Protein AF-K1SSG8-F1 (afdb_monomer_lite)

Foldseek 3Di:
DPLVVLVVVLVVCVVPDDQQDKDFQDPVLCPDDPQAPNHDGRDIDRVNVVSCSCPVSVHSSD

Organism: NCBI:txid408170

pLDDT: mean 95.74, std 5.42, range [62.62, 98.56]

Radius of gyration: 11.03 Å; chains: 1; bounding box: 28×22×24 Å

InterPro domains:
  IPR012338 Beta-lactamase/transpeptidase-like [G3DSA:3.40.710.10] (1-62)
  IPR012338 Beta-lactamase/transpeptidase-like [SSF56601] (1-61)

Structure (mmCIF, N/CA/C/O backbone):
data_AF-K1SSG8-F1
#
_entry.id   AF-K1SSG8-F1
#
loop_
_atom_site.group_PDB
_atom_site.id
_atom_site.type_symbol
_atom_site.label_atom_id
_atom_site.label_alt_id
_atom_site.label_comp_id
_atom_site.label_asym_id
_atom_site.label_entity_id
_atom_site.label_seq_id
_atom_site.pdbx_PDB_ins_code
_atom_site.Cartn_x
_atom_site.Cartn_y
_atom_site.Cartn_z
_atom_site.occupancy
_atom_site.B_iso_or_equiv
_atom_site.auth_seq_id
_atom_site.auth_comp_id
_atom_site.auth_asym_id
_atom_site.auth_atom_id
_atom_site.pdbx_PDB_model_num
ATOM 1 N N . MET A 1 1 ? 18.505 2.544 -2.707 1.00 62.62 1 MET A N 1
ATOM 2 C CA . MET A 1 1 ? 17.492 1.480 -2.875 1.00 62.62 1 MET A CA 1
ATOM 3 C C . MET A 1 1 ? 16.310 2.103 -3.593 1.00 62.62 1 MET A C 1
ATOM 5 O O . MET A 1 1 ? 15.947 3.208 -3.217 1.00 62.62 1 MET A O 1
ATOM 9 N N . ALA A 1 2 ? 15.794 1.465 -4.646 1.00 82.75 2 ALA A N 1
ATOM 10 C CA . ALA A 1 2 ? 14.551 1.884 -5.303 1.00 82.75 2 ALA A CA 1
ATOM 11 C C . ALA A 1 2 ? 13.352 1.359 -4.481 1.00 82.75 2 ALA A C 1
ATOM 13 O O . ALA A 1 2 ? 13.420 1.347 -3.254 1.00 82.75 2 ALA A O 1
ATOM 14 N N . SER A 1 3 ? 12.297 0.844 -5.111 1.00 88.56 3 SER A N 1
ATOM 15 C CA . SER A 1 3 ? 11.083 0.369 -4.425 1.00 88.56 3 SER A CA 1
ATOM 16 C C . SER A 1 3 ? 11.253 -0.847 -3.503 1.00 88.56 3 SER A C 1
ATOM 18 O O . SER A 1 3 ? 10.299 -1.241 -2.843 1.00 88.56 3 SER A O 1
ATOM 20 N N . THR A 1 4 ? 12.447 -1.434 -3.377 1.00 93.81 4 THR A N 1
ATOM 21 C CA . THR A 1 4 ? 12.696 -2.516 -2.407 1.00 93.81 4 THR A CA 1
ATOM 22 C C . THR A 1 4 ? 12.575 -2.059 -0.950 1.00 93.81 4 THR A C 1
ATOM 24 O O . THR A 1 4 ? 12.402 -2.893 -0.066 1.00 93.81 4 THR A O 1
ATOM 27 N N . THR A 1 5 ? 12.597 -0.749 -0.681 1.00 94.38 5 THR A N 1
ATOM 28 C CA . THR A 1 5 ? 12.280 -0.184 0.643 1.00 94.38 5 THR A CA 1
ATOM 29 C C . THR A 1 5 ? 10.845 -0.479 1.087 1.00 94.38 5 THR A C 1
ATOM 31 O O . THR A 1 5 ? 10.601 -0.581 2.288 1.00 94.38 5 THR A O 1
ATOM 34 N N . LYS A 1 6 ? 9.916 -0.705 0.146 1.00 96.38 6 LYS A N 1
ATOM 35 C CA . LYS A 1 6 ? 8.511 -1.034 0.432 1.00 96.38 6 LYS A CA 1
ATOM 36 C C . LYS A 1 6 ? 8.333 -2.379 1.140 1.00 96.38 6 LYS A C 1
ATOM 38 O O . LYS A 1 6 ? 7.350 -2.556 1.846 1.00 96.38 6 LYS A O 1
ATOM 43 N N . ILE A 1 7 ? 9.317 -3.281 1.049 1.00 98.00 7 ILE A N 1
ATOM 44 C CA . ILE A 1 7 ? 9.326 -4.530 1.829 1.00 98.00 7 ILE A CA 1
ATOM 45 C C . ILE A 1 7 ? 9.368 -4.219 3.332 1.00 98.00 7 ILE A C 1
ATOM 47 O O . ILE A 1 7 ? 8.627 -4.823 4.099 1.00 98.00 7 ILE A O 1
ATOM 51 N N . MET A 1 8 ? 10.186 -3.248 3.756 1.00 97.75 8 MET A N 1
ATOM 52 C CA . MET A 1 8 ? 10.237 -2.833 5.162 1.00 97.75 8 MET A CA 1
ATOM 53 C C . MET A 1 8 ? 8.916 -2.184 5.593 1.00 97.75 8 MET A C 1
ATOM 55 O O . MET A 1 8 ? 8.410 -2.495 6.668 1.00 97.75 8 MET A O 1
ATOM 59 N N . THR A 1 9 ? 8.336 -1.326 4.745 1.00 97.19 9 THR A N 1
ATOM 60 C CA . THR A 1 9 ? 7.018 -0.717 4.991 1.00 97.19 9 THR A CA 1
ATOM 61 C C . THR A 1 9 ? 5.943 -1.783 5.193 1.00 97.19 9 THR A C 1
ATOM 63 O O . THR A 1 9 ? 5.200 -1.716 6.169 1.00 97.19 9 THR A O 1
ATOM 66 N N . LEU A 1 10 ? 5.899 -2.798 4.322 1.00 98.00 10 LEU A N 1
ATOM 67 C CA . LEU A 1 10 ? 4.950 -3.904 4.428 1.00 98.00 10 LEU A CA 1
ATOM 68 C C . LEU A 1 10 ? 5.124 -4.680 5.737 1.00 98.00 10 LEU A C 1
ATOM 70 O O . LEU A 1 10 ? 4.131 -4.961 6.400 1.00 98.00 10 LEU A O 1
ATOM 74 N N . ILE A 1 11 ? 6.362 -5.016 6.117 1.00 98.38 11 ILE A N 1
ATOM 75 C CA . ILE A 1 11 ? 6.638 -5.760 7.357 1.00 98.38 11 ILE A CA 1
ATOM 76 C C . ILE A 1 11 ? 6.120 -4.980 8.568 1.00 98.38 11 ILE A C 1
ATOM 78 O O . ILE A 1 11 ? 5.345 -5.524 9.350 1.00 98.38 11 ILE A O 1
ATOM 82 N N . ILE A 1 12 ? 6.465 -3.693 8.678 1.00 98.19 12 ILE A N 1
ATOM 83 C CA . ILE A 1 12 ? 5.998 -2.847 9.785 1.00 98.19 12 ILE A CA 1
ATOM 84 C C . ILE A 1 12 ? 4.466 -2.780 9.801 1.00 98.19 12 ILE A C 1
ATOM 86 O O . ILE A 1 12 ? 3.858 -2.890 10.864 1.00 98.19 12 ILE A O 1
ATOM 90 N N . ALA A 1 13 ? 3.824 -2.616 8.642 1.00 97.75 13 ALA A N 1
ATOM 91 C CA . ALA A 1 13 ? 2.371 -2.525 8.576 1.00 97.75 13 ALA A CA 1
ATOM 92 C C . ALA A 1 13 ? 1.683 -3.842 8.981 1.00 97.75 13 ALA A C 1
ATOM 94 O O . ALA A 1 13 ? 0.713 -3.805 9.734 1.00 97.75 13 ALA A O 1
ATOM 95 N N . LEU A 1 14 ? 2.202 -4.996 8.544 1.00 97.81 14 LEU A N 1
ATOM 96 C CA . LEU A 1 14 ? 1.684 -6.318 8.919 1.00 97.81 14 LEU A CA 1
ATOM 97 C C . LEU A 1 14 ? 1.845 -6.618 10.416 1.00 97.81 14 LEU A C 1
ATOM 99 O O . LEU A 1 14 ? 1.004 -7.298 10.996 1.00 97.81 14 LEU A O 1
ATOM 103 N N . GLU A 1 15 ? 2.908 -6.119 11.048 1.00 98.25 15 GLU A N 1
ATOM 104 C CA . GLU A 1 15 ? 3.141 -6.297 12.487 1.00 98.25 15 GLU A CA 1
ATOM 105 C C . GLU A 1 15 ? 2.212 -5.437 13.358 1.00 98.25 15 GLU A C 1
ATOM 107 O O . GLU A 1 15 ? 1.975 -5.776 14.518 1.00 98.25 15 GLU A O 1
ATOM 112 N N . ASN A 1 16 ? 1.690 -4.326 12.822 1.00 97.81 16 ASN A N 1
ATOM 113 C CA . ASN A 1 16 ? 1.005 -3.299 13.613 1.00 97.81 16 ASN A CA 1
ATOM 114 C C . ASN A 1 16 ? -0.475 -3.086 13.257 1.00 97.81 16 ASN A C 1
ATOM 116 O O . ASN A 1 16 ? -1.171 -2.384 13.993 1.00 97.81 16 ASN A O 1
ATOM 120 N N . CYS A 1 17 ? -0.982 -3.656 12.161 1.00 97.12 17 CYS A N 1
ATOM 121 C CA . CYS A 1 17 ? -2.351 -3.417 11.702 1.00 97.12 17 CYS A CA 1
ATOM 122 C C . CYS A 1 17 ? -3.145 -4.714 11.507 1.00 97.12 17 CYS A C 1
ATOM 124 O O . CYS A 1 17 ? -2.644 -5.699 10.971 1.00 97.12 17 CYS A O 1
ATOM 126 N N . ASP A 1 18 ? -4.426 -4.695 11.895 1.00 96.31 18 ASP A N 1
ATOM 127 C CA . ASP A 1 18 ? -5.367 -5.752 11.513 1.00 96.31 18 ASP A CA 1
ATOM 128 C C . ASP A 1 18 ? -5.672 -5.662 10.011 1.00 96.31 18 ASP A C 1
ATOM 130 O O . ASP A 1 18 ? -5.810 -4.571 9.460 1.00 96.31 18 ASP A O 1
ATOM 134 N N . LYS A 1 19 ? -5.838 -6.805 9.343 1.00 92.50 19 LYS A N 1
ATOM 135 C CA . LYS A 1 19 ? -6.117 -6.868 7.898 1.00 92.50 19 LYS A CA 1
ATOM 136 C C . LYS A 1 19 ? -7.380 -6.109 7.466 1.00 92.50 19 LYS A C 1
ATOM 138 O O . LYS A 1 19 ? -7.473 -5.705 6.314 1.00 92.50 19 LYS A O 1
ATOM 143 N N . ASN A 1 20 ? -8.351 -5.928 8.361 1.00 96.06 20 ASN A N 1
ATOM 144 C CA . ASN A 1 20 ? -9.594 -5.205 8.090 1.00 96.06 20 ASN A CA 1
ATOM 145 C C . ASN A 1 20 ? -9.530 -3.738 8.546 1.00 96.06 20 ASN A C 1
ATOM 147 O O . ASN A 1 20 ? -10.559 -3.062 8.584 1.00 96.06 20 ASN A O 1
ATOM 151 N N . PHE A 1 21 ? -8.351 -3.247 8.940 1.00 97.44 21 PHE A N 1
ATOM 152 C CA . PHE A 1 21 ? -8.173 -1.868 9.371 1.00 97.44 21 PHE A CA 1
ATOM 153 C C . PHE A 1 21 ? -8.495 -0.907 8.224 1.00 97.44 21 PHE A C 1
ATOM 155 O O . PHE A 1 21 ? -7.958 -1.031 7.122 1.00 97.44 21 PHE A O 1
ATOM 162 N N . VAL A 1 22 ? -9.385 0.047 8.497 1.00 98.12 22 VAL A N 1
ATOM 163 C CA . VAL A 1 22 ? -9.744 1.102 7.550 1.00 98.12 22 VAL A CA 1
ATOM 164 C C . VAL A 1 22 ? -8.751 2.243 7.712 1.00 98.12 22 VAL A C 1
ATOM 166 O O . VAL A 1 22 ? -8.660 2.846 8.782 1.00 98.12 22 VAL A O 1
ATOM 169 N N . VAL A 1 23 ? -8.026 2.556 6.644 1.00 97.69 23 VAL A N 1
ATOM 170 C CA . VAL A 1 23 ? -7.133 3.716 6.581 1.00 97.69 23 VAL A CA 1
ATOM 171 C C . VAL A 1 23 ? -7.797 4.849 5.812 1.00 97.69 23 VAL A C 1
ATOM 173 O O . VAL A 1 23 ? -8.665 4.616 4.977 1.00 97.69 23 VAL A O 1
ATOM 176 N N . THR A 1 24 ? -7.405 6.088 6.103 1.00 98.56 24 THR A N 1
ATOM 177 C CA . THR A 1 24 ? -7.873 7.283 5.390 1.00 98.56 24 THR A CA 1
ATOM 178 C C . THR A 1 24 ? -6.684 7.983 4.749 1.00 98.56 24 THR A C 1
ATOM 180 O O . THR A 1 24 ? -5.727 8.337 5.441 1.00 98.56 24 THR A O 1
ATOM 183 N N . THR A 1 25 ? -6.747 8.203 3.440 1.00 98.44 25 THR A N 1
ATOM 184 C CA . THR A 1 25 ? -5.683 8.845 2.669 1.00 98.44 25 THR A CA 1
ATOM 185 C C . THR A 1 25 ? -5.475 10.280 3.142 1.00 98.44 25 THR A C 1
ATOM 187 O O . THR A 1 25 ? -6.388 11.111 3.128 1.00 98.44 25 THR A O 1
ATOM 190 N N . SER A 1 26 ? -4.250 10.591 3.561 1.00 98.50 26 SER A N 1
ATOM 191 C CA . SER A 1 26 ? -3.865 11.949 3.950 1.00 98.50 26 SER A CA 1
ATOM 192 C C . SER A 1 26 ? -3.594 12.831 2.726 1.00 98.50 26 SER A C 1
ATOM 194 O O . SER A 1 26 ? -3.301 12.332 1.641 1.00 98.50 26 SER A O 1
ATOM 196 N N . ALA A 1 27 ? -3.598 14.154 2.913 1.00 98.31 27 ALA A N 1
ATOM 197 C CA . ALA A 1 27 ? -3.181 15.086 1.861 1.00 98.31 27 ALA A CA 1
ATOM 198 C C . ALA A 1 27 ? -1.735 14.849 1.394 1.00 98.31 27 ALA A C 1
ATOM 200 O O . ALA A 1 27 ? -1.416 15.082 0.234 1.00 98.31 27 ALA A O 1
ATOM 201 N N . TYR A 1 28 ? -0.872 14.351 2.286 1.00 98.12 28 TYR A N 1
ATOM 202 C CA . TYR A 1 28 ? 0.500 13.993 1.942 1.00 98.12 28 TYR A CA 1
ATOM 203 C C . TYR A 1 28 ? 0.558 12.747 1.050 1.00 98.12 28 TYR A C 1
ATOM 205 O O . TYR A 1 28 ? 1.214 12.784 0.013 1.00 98.12 28 TYR A O 1
ATOM 213 N N . ALA A 1 29 ? -0.165 11.681 1.407 1.00 97.56 29 ALA A N 1
ATOM 214 C CA . ALA A 1 29 ? -0.223 10.457 0.604 1.00 97.56 29 ALA A 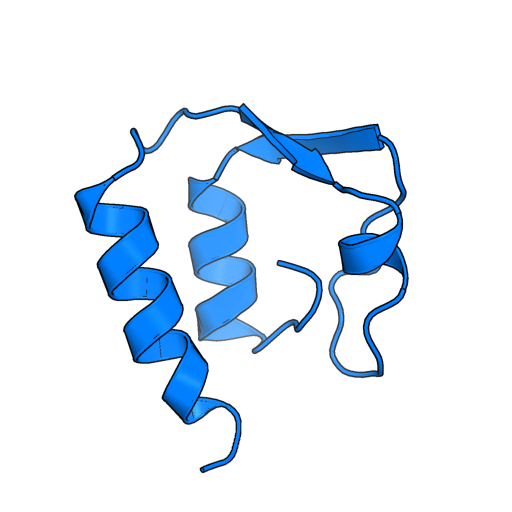CA 1
ATOM 215 C C . ALA A 1 29 ? -0.765 10.739 -0.808 1.00 97.56 29 ALA A C 1
ATOM 217 O O . ALA A 1 29 ? -0.128 10.377 -1.789 1.00 97.56 29 ALA A O 1
ATOM 218 N N . ALA A 1 30 ? -1.847 11.519 -0.909 1.00 97.75 30 ALA A N 1
ATOM 219 C CA . ALA A 1 30 ? -2.422 11.950 -2.187 1.00 97.75 30 ALA A CA 1
ATOM 220 C C . ALA A 1 30 ? -1.497 12.858 -3.029 1.00 97.75 30 ALA A C 1
ATOM 222 O O . ALA A 1 30 ? -1.800 13.139 -4.185 1.00 97.75 30 ALA A O 1
ATOM 223 N N . SER A 1 31 ? -0.397 13.363 -2.455 1.00 96.62 31 SER A N 1
ATOM 224 C CA . SER A 1 31 ? 0.575 14.228 -3.143 1.00 96.62 31 SER A CA 1
ATOM 225 C C . SER A 1 31 ? 1.835 13.495 -3.612 1.00 96.62 31 SER A C 1
ATOM 227 O O . SER A 1 31 ? 2.763 14.139 -4.108 1.00 96.62 31 SER A O 1
ATOM 229 N N . MET A 1 32 ? 1.912 12.176 -3.406 1.00 96.50 32 MET A N 1
ATOM 230 C CA . MET A 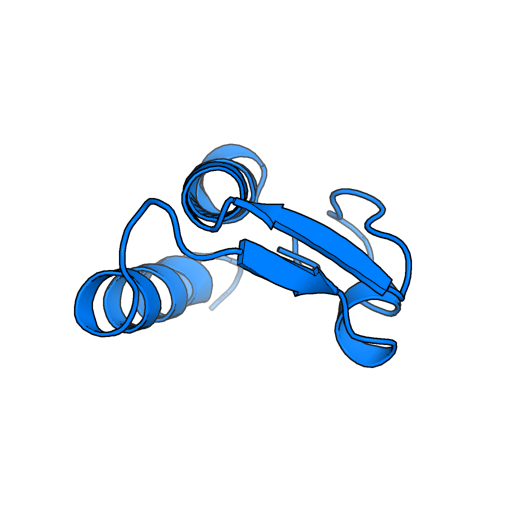1 32 ? 3.080 11.393 -3.801 1.00 96.50 32 MET A CA 1
ATOM 231 C C . MET A 1 32 ? 3.329 11.465 -5.317 1.00 96.50 32 MET A C 1
ATOM 233 O O . MET A 1 32 ? 2.394 11.631 -6.089 1.00 96.50 32 MET A O 1
ATOM 237 N N . PRO A 1 33 ? 4.598 11.395 -5.760 1.00 89.81 33 PRO A N 1
ATOM 238 C CA . PRO A 1 33 ? 4.948 11.446 -7.178 1.00 89.81 33 PRO A CA 1
ATOM 239 C C . PRO A 1 33 ? 4.640 10.120 -7.899 1.00 89.81 33 PRO A C 1
ATOM 241 O O . PRO A 1 33 ? 4.385 9.103 -7.250 1.00 89.81 33 PRO A O 1
ATOM 244 N N . ASP A 1 34 ? 4.744 10.141 -9.234 1.00 83.25 34 ASP A N 1
ATOM 245 C CA . ASP A 1 34 ? 4.402 9.061 -10.178 1.00 83.25 34 ASP A CA 1
ATOM 246 C C . ASP A 1 34 ? 4.732 7.620 -9.739 1.00 83.25 34 ASP A C 1
ATOM 248 O O . ASP A 1 34 ? 5.714 7.350 -9.041 1.00 83.25 34 ASP A O 1
ATOM 252 N N . VAL A 1 35 ? 3.933 6.687 -10.283 1.00 87.81 35 VAL A N 1
ATOM 253 C CA . VAL A 1 35 ? 3.674 5.317 -9.794 1.00 87.81 35 VAL A CA 1
ATOM 254 C C . VAL A 1 35 ? 2.763 5.375 -8.567 1.00 87.81 35 VAL A C 1
ATOM 256 O O . VAL A 1 35 ? 3.208 5.223 -7.431 1.00 87.81 35 VAL A O 1
ATOM 259 N N . GLN A 1 36 ? 1.479 5.646 -8.810 1.00 89.44 36 GLN A N 1
ATOM 260 C CA . GLN A 1 36 ? 0.477 5.910 -7.777 1.00 89.44 36 GLN A CA 1
ATOM 261 C C . GLN A 1 36 ? -0.883 5.285 -8.119 1.00 89.44 36 GLN A C 1
ATOM 263 O O . GLN A 1 36 ? -1.257 5.184 -9.289 1.00 89.44 36 GLN A O 1
ATOM 268 N N . LEU A 1 37 ? -1.633 4.933 -7.079 1.00 95.81 37 LEU A N 1
ATOM 269 C CA . LEU A 1 37 ? -3.013 4.462 -7.124 1.00 95.81 37 LEU A CA 1
ATOM 270 C C . LEU A 1 37 ? -3.983 5.578 -7.551 1.00 95.81 37 LEU A C 1
ATOM 272 O O .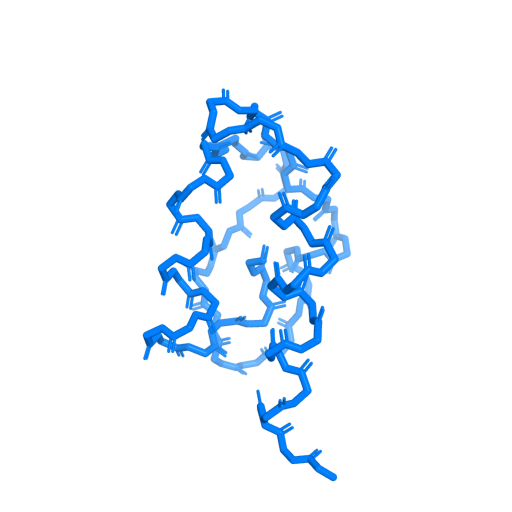 LEU A 1 37 ? -5.059 5.289 -8.071 1.00 95.81 37 LEU A O 1
ATOM 276 N N . ASN A 1 38 ? -3.562 6.842 -7.412 1.00 96.19 38 ASN A N 1
ATOM 277 C CA . ASN A 1 38 ? -4.371 8.059 -7.547 1.00 96.19 38 ASN A CA 1
ATOM 278 C C . ASN A 1 38 ? -5.374 8.215 -6.398 1.00 96.19 38 ASN A C 1
ATOM 280 O O . ASN A 1 38 ? -6.497 8.678 -6.609 1.00 96.19 38 ASN A O 1
ATOM 284 N N . ALA A 1 39 ? -4.958 7.833 -5.189 1.00 96.94 39 ALA A N 1
ATOM 285 C CA . ALA A 1 39 ? -5.778 7.979 -3.998 1.00 96.94 39 ALA A CA 1
ATOM 286 C C . ALA A 1 39 ? -6.061 9.462 -3.699 1.00 96.94 39 ALA A C 1
ATOM 288 O O . ALA A 1 39 ? -5.169 10.314 -3.746 1.00 96.94 39 ALA A O 1
ATOM 289 N N . VAL A 1 40 ? -7.306 9.785 -3.347 1.00 97.44 40 VAL A N 1
ATOM 290 C CA . VAL A 1 40 ? -7.728 11.165 -3.054 1.00 97.44 40 VAL A CA 1
ATOM 291 C C . VAL A 1 40 ? -7.744 11.410 -1.546 1.00 97.44 40 VAL A C 1
ATOM 293 O O . VAL A 1 40 ? -8.043 10.523 -0.753 1.00 97.44 40 VAL A O 1
ATOM 296 N N . THR A 1 41 ? -7.437 12.634 -1.105 1.00 98.56 41 THR A N 1
ATOM 297 C CA . THR A 1 41 ? -7.498 12.991 0.324 1.00 98.56 41 THR A CA 1
ATOM 298 C C . THR A 1 41 ? -8.875 12.686 0.917 1.00 98.56 41 THR A C 1
ATOM 300 O O . THR A 1 41 ? -9.891 13.147 0.402 1.00 98.56 41 THR A O 1
ATOM 303 N N . GLY A 1 42 ? -8.900 11.954 2.031 1.00 98.50 42 GLY A N 1
ATOM 304 C CA . GLY A 1 42 ? -10.128 11.529 2.703 1.00 98.50 42 GLY A CA 1
ATOM 305 C C . GLY A 1 42 ? -1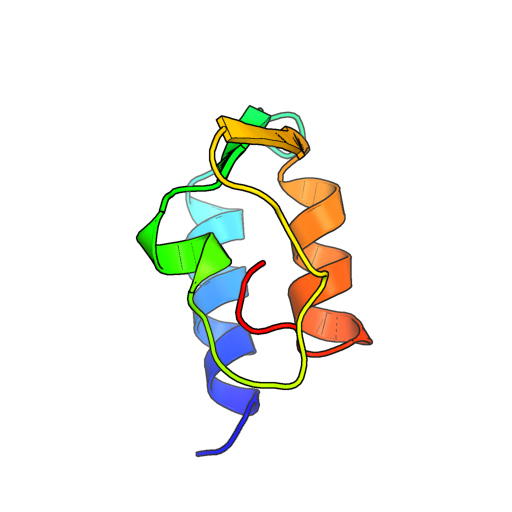0.729 10.224 2.171 1.00 98.50 42 GLY A C 1
ATOM 306 O O . GLY A 1 42 ? -11.652 9.705 2.797 1.00 98.50 42 GLY A O 1
ATOM 307 N N . GLU A 1 43 ? -10.213 9.676 1.068 1.00 98.31 43 GLU A N 1
ATOM 308 C CA . GLU A 1 43 ? -10.600 8.354 0.576 1.00 98.31 43 GLU A CA 1
ATOM 309 C C . GLU A 1 43 ? -10.216 7.269 1.585 1.00 98.31 43 GLU A C 1
ATOM 311 O O . GLU A 1 43 ? -9.217 7.392 2.299 1.00 98.31 43 GLU A O 1
ATOM 316 N N . GLN A 1 44 ? -11.038 6.225 1.677 1.00 98.56 44 GLN A N 1
ATOM 317 C CA . GLN A 1 44 ? -10.844 5.140 2.628 1.00 98.56 44 GLN A CA 1
ATOM 318 C C . GLN A 1 44 ? -10.587 3.823 1.915 1.00 98.56 44 GLN A C 1
ATOM 320 O O . GLN A 1 44 ? -11.286 3.476 0.965 1.00 98.56 44 GLN A O 1
ATOM 325 N N . PHE A 1 45 ? -9.632 3.067 2.446 1.00 98.19 45 PHE A N 1
ATOM 326 C CA . PHE A 1 45 ? -9.272 1.741 1.961 1.00 98.19 45 PHE A CA 1
ATOM 327 C C . PHE A 1 45 ? -9.211 0.756 3.119 1.00 98.19 45 PHE A C 1
ATOM 329 O O . PHE A 1 45 ? -8.901 1.126 4.255 1.00 98.19 45 PHE A O 1
ATOM 336 N N . ILE A 1 46 ? -9.452 -0.518 2.820 1.00 98.06 46 ILE A N 1
ATOM 337 C CA . ILE A 1 46 ? -9.027 -1.599 3.702 1.00 98.06 46 ILE A CA 1
ATOM 338 C C . ILE A 1 46 ? -7.520 -1.768 3.516 1.00 98.06 46 ILE A C 1
ATOM 340 O O . ILE A 1 46 ? -7.045 -1.898 2.389 1.00 98.06 46 ILE A O 1
ATOM 344 N N . ILE A 1 47 ? -6.757 -1.783 4.612 1.00 98.06 47 ILE A N 1
ATOM 345 C CA . ILE A 1 47 ? -5.288 -1.808 4.552 1.00 98.06 47 ILE A CA 1
ATOM 346 C C . ILE A 1 47 ? -4.742 -3.002 3.754 1.00 98.06 47 ILE A C 1
ATOM 348 O O . ILE A 1 47 ? -3.713 -2.896 3.094 1.00 98.06 47 ILE A O 1
ATOM 352 N N . ASN A 1 48 ? -5.466 -4.123 3.756 1.00 98.00 48 ASN A N 1
ATOM 353 C CA . ASN A 1 48 ? -5.100 -5.301 2.986 1.00 98.00 48 ASN A CA 1
ATOM 354 C C . ASN A 1 48 ? -5.049 -5.034 1.472 1.00 98.00 48 ASN A C 1
ATOM 356 O O . ASN A 1 48 ? -4.171 -5.573 0.806 1.00 98.00 48 ASN A O 1
ATOM 360 N N . ASP A 1 49 ? -5.922 -4.176 0.935 1.00 97.88 49 ASP A N 1
ATOM 361 C CA . ASP A 1 49 ? -5.891 -3.793 -0.483 1.00 97.88 49 ASP A CA 1
ATOM 362 C C . ASP A 1 49 ? -4.645 -2.950 -0.794 1.00 97.88 49 ASP A C 1
ATOM 364 O O . ASP A 1 49 ? -4.004 -3.122 -1.835 1.00 97.88 49 ASP A O 1
ATOM 368 N N . LEU A 1 50 ? -4.229 -2.104 0.154 1.00 98.06 50 LEU A N 1
ATOM 369 C CA . LEU A 1 50 ? -3.017 -1.299 0.018 1.00 98.06 50 LEU A CA 1
ATOM 370 C C . LEU A 1 50 ? -1.740 -2.137 0.080 1.00 98.06 50 LEU A C 1
ATOM 372 O O . LEU A 1 50 ? -0.773 -1.787 -0.587 1.00 98.06 50 LEU A O 1
ATOM 376 N N . TYR A 1 51 ? -1.725 -3.279 0.775 1.00 98.19 51 TYR A N 1
ATOM 377 C CA . TYR A 1 51 ? -0.589 -4.209 0.703 1.00 98.19 51 TYR A CA 1
ATOM 378 C C . TYR A 1 51 ? -0.365 -4.731 -0.719 1.00 98.19 51 TYR A C 1
ATOM 380 O O . TYR A 1 51 ? 0.779 -4.812 -1.171 1.00 98.19 51 TYR A O 1
ATOM 388 N N . TYR A 1 52 ? -1.442 -5.047 -1.444 1.00 97.75 52 TYR A N 1
ATOM 389 C CA . TYR A 1 52 ? -1.343 -5.462 -2.844 1.00 97.75 52 TYR A CA 1
ATOM 390 C C . TYR A 1 52 ? -0.906 -4.307 -3.737 1.00 97.75 52 TYR A C 1
ATOM 392 O O . TYR A 1 52 ? 0.020 -4.474 -4.525 1.00 97.75 52 TYR A O 1
ATOM 400 N N . SER A 1 53 ? -1.508 -3.131 -3.572 1.00 97.44 53 SER A N 1
ATOM 401 C CA . SER A 1 53 ? -1.124 -1.920 -4.306 1.00 97.44 53 SER A CA 1
ATOM 402 C C . SER A 1 53 ? 0.365 -1.576 -4.119 1.00 97.44 53 SER A C 1
ATOM 404 O O . SER A 1 53 ? 1.098 -1.347 -5.085 1.00 97.44 53 SER A O 1
ATOM 406 N N . LEU A 1 54 ? 0.849 -1.648 -2.876 1.00 97.12 54 LEU A N 1
ATOM 407 C CA . LEU A 1 54 ? 2.235 -1.385 -2.499 1.00 97.12 54 LEU A CA 1
ATOM 408 C C . LEU A 1 54 ? 3.213 -2.399 -3.108 1.00 97.12 54 LEU A C 1
ATOM 410 O O . LEU A 1 54 ? 4.310 -2.018 -3.514 1.00 97.12 54 LEU A O 1
ATOM 414 N N . MET A 1 55 ? 2.852 -3.685 -3.151 1.00 97.56 55 MET A N 1
ATOM 415 C CA . MET A 1 55 ? 3.799 -4.753 -3.496 1.00 97.56 55 MET A CA 1
ATOM 416 C C . MET A 1 55 ? 3.709 -5.257 -4.935 1.00 97.56 55 MET A C 1
ATOM 418 O O . MET A 1 55 ? 4.721 -5.722 -5.457 1.00 97.56 55 MET A O 1
ATOM 422 N N . LEU A 1 56 ? 2.538 -5.183 -5.572 1.00 96.88 56 LEU A N 1
ATOM 423 C CA . LEU A 1 56 ? 2.347 -5.597 -6.965 1.00 96.88 56 LEU A CA 1
ATOM 424 C C . LEU A 1 56 ? 2.637 -4.444 -7.924 1.00 96.88 56 LEU A C 1
ATOM 426 O O . LEU A 1 56 ? 3.445 -4.596 -8.836 1.00 96.88 56 LEU A O 1
ATOM 430 N N . GLU A 1 57 ? 2.034 -3.284 -7.667 1.00 96.19 57 GLU A N 1
ATOM 431 C CA . GLU A 1 57 ? 2.126 -2.117 -8.554 1.00 96.19 57 GL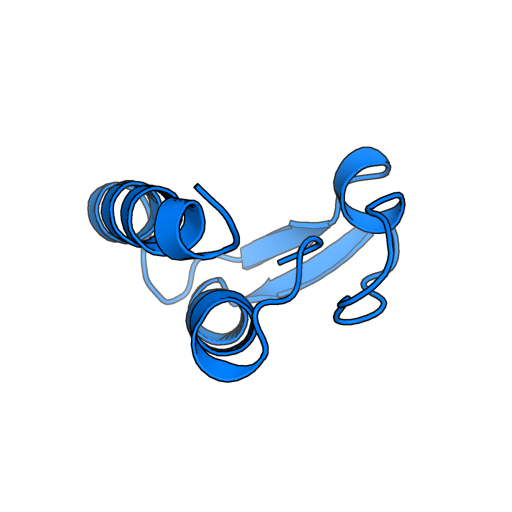U A CA 1
ATOM 432 C C . GLU A 1 57 ? 3.172 -1.098 -8.084 1.00 96.19 57 GLU A C 1
ATOM 434 O O . GLU A 1 57 ? 3.516 -0.159 -8.801 1.00 96.19 57 GLU A O 1
ATOM 439 N N . SER A 1 58 ? 3.742 -1.290 -6.888 1.00 96.31 58 SER A N 1
ATOM 440 C CA . SER A 1 58 ? 4.765 -0.403 -6.327 1.00 96.31 58 SER A CA 1
ATOM 441 C C . SER A 1 58 ? 4.269 1.045 -6.158 1.00 96.31 58 SER A C 1
ATOM 443 O O . SER A 1 58 ? 5.081 1.978 -6.209 1.00 96.31 58 SER A O 1
ATOM 445 N N . HIS A 1 59 ? 2.970 1.241 -5.916 1.00 97.31 59 HIS A N 1
ATOM 446 C CA . HIS A 1 59 ? 2.378 2.565 -5.733 1.00 97.31 59 HIS A CA 1
ATOM 447 C C . HIS A 1 59 ? 2.944 3.296 -4.504 1.00 97.31 59 HIS A C 1
ATOM 449 O O . HIS A 1 59 ? 3.188 2.686 -3.464 1.00 97.31 59 HIS A O 1
ATOM 455 N N . ASN A 1 60 ? 3.216 4.597 -4.637 1.00 95.94 60 ASN A N 1
ATOM 456 C CA . ASN A 1 60 ? 3.841 5.422 -3.594 1.00 95.94 60 ASN A CA 1
ATOM 457 C C . ASN A 1 60 ? 2.841 6.013 -2.591 1.00 95.94 60 ASN A C 1
ATOM 459 O O . ASN A 1 60 ? 3.232 6.339 -1.474 1.00 95.94 60 ASN A O 1
ATOM 463 N N . ASP A 1 61 ? 1.588 6.177 -3.007 1.00 96.69 61 ASP A N 1
ATOM 464 C CA . ASP A 1 61 ? 0.467 6.727 -2.236 1.00 96.69 61 ASP A CA 1
ATOM 465 C C . ASP A 1 61 ? -0.313 5.662 -1.441 1.00 96.69 61 ASP A C 1
ATOM 467 O O . ASP A 1 61 ? -1.250 6.011 -0.724 1.00 96.69 61 ASP A O 1
ATOM 471 N N . SER A 1 62 ? 0.076 4.386 -1.567 1.00 96.31 62 SER A N 1
ATOM 472 C CA . SER A 1 62 ? -0.450 3.243 -0.797 1.00 96.31 62 SER A CA 1
ATOM 473 C C . SER A 1 62 ? 0.219 3.121 0.566 1.00 96.31 62 SER A C 1
ATOM 475 O O . SER A 1 62 ? -0.515 2.912 1.554 1.00 96.31 62 SER A O 1
#

Seq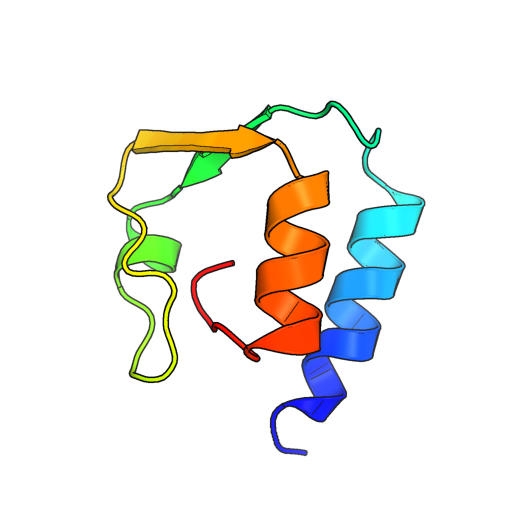uence (62 aa):
MASTTKIMTLIIALENCDKNFVVTTSAYAASMPDVQLNAVTGEQFIINDLYYSLMLESHNDS

Secondary structure (DSSP, 8-state):
--GGGHHHHHHHHHHH--TTPEEE--TTGGG--SS---PPTT-EEEHHHHHHHHHHS--S--